Protein AF-A0A6D1Q7Y0-F1 (afdb_monomer_lite)

InterPro domains:
  IPR003061 Colicin E1 (microcin) immunity protein [PF03526] (44-81)

Organism: NCBI:txid340190

Structure (mmCIF, N/CA/C/O backbone):
data_AF-A0A6D1Q7Y0-F1
#
_entry.id   AF-A0A6D1Q7Y0-F1
#
loop_
_atom_site.group_PDB
_atom_site.id
_atom_site.type_symbol
_atom_site.label_atom_id
_atom_site.label_alt_id
_atom_site.label_comp_id
_atom_site.label_asym_id
_atom_site.label_entity_id
_atom_site.label_seq_id
_atom_site.pdbx_PDB_ins_code
_atom_site.Cartn_x
_atom_site.Cartn_y
_atom_site.Cartn_z
_atom_site.occupancy
_atom_site.B_iso_or_equiv
_atom_site.auth_seq_id
_atom_site.auth_comp_id
_atom_site.auth_asym_id
_atom_site.auth_atom_id
_atom_site.pdbx_PDB_model_num
ATOM 1 N N . MET A 1 1 ? -15.524 10.002 10.842 1.00 48.53 1 MET A N 1
ATOM 2 C CA . MET A 1 1 ? -14.582 8.913 11.176 1.00 48.53 1 MET A CA 1
ATOM 3 C C . MET A 1 1 ? -13.190 9.525 11.221 1.00 48.53 1 ME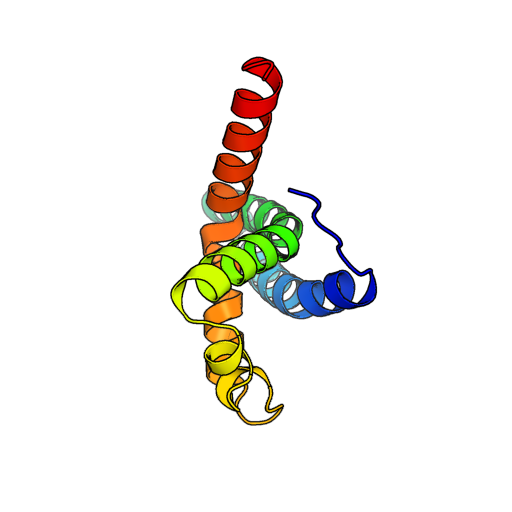T A C 1
ATOM 5 O O . MET A 1 1 ? -12.698 9.909 10.173 1.00 48.53 1 MET A O 1
ATOM 9 N N . LYS A 1 2 ? -12.597 9.730 12.407 1.00 47.59 2 LYS A N 1
ATOM 10 C CA . LYS A 1 2 ? -11.230 10.274 12.512 1.00 47.59 2 LYS A CA 1
ATOM 11 C C . LYS A 1 2 ? -10.222 9.130 12.306 1.00 47.59 2 LYS A C 1
ATOM 13 O O . LYS A 1 2 ? -10.279 8.115 13.009 1.00 47.59 2 LYS A O 1
ATOM 18 N N . LEU A 1 3 ? -9.363 9.245 11.293 1.00 58.16 3 LEU A N 1
ATOM 19 C CA . LEU A 1 3 ? -8.192 8.380 11.128 1.00 58.16 3 LEU A CA 1
ATOM 20 C C . LEU A 1 3 ? -7.067 8.961 11.989 1.00 58.16 3 LEU A C 1
ATOM 22 O O . LEU A 1 3 ? -6.394 9.892 11.575 1.00 58.16 3 LEU A O 1
ATOM 26 N N . ASP A 1 4 ? -6.892 8.426 13.194 1.00 61.12 4 ASP A N 1
ATOM 27 C CA . ASP A 1 4 ? -5.686 8.676 13.982 1.00 61.12 4 ASP A CA 1
ATOM 28 C C . ASP A 1 4 ? -4.584 7.722 13.489 1.00 61.12 4 ASP A C 1
ATOM 30 O O . ASP A 1 4 ? -4.665 6.499 13.677 1.00 61.12 4 ASP A O 1
ATOM 34 N N . ILE A 1 5 ? -3.624 8.264 12.734 1.00 67.62 5 ILE A N 1
ATOM 35 C CA . ILE A 1 5 ? -2.512 7.519 12.131 1.00 67.62 5 ILE A CA 1
ATOM 36 C C . ILE A 1 5 ? -1.228 7.940 12.841 1.00 67.62 5 ILE A C 1
ATOM 38 O O . ILE A 1 5 ? -0.777 9.073 12.713 1.00 67.62 5 ILE A O 1
ATOM 42 N N . SER A 1 6 ? -0.606 7.009 13.565 1.00 79.38 6 SER A N 1
ATOM 43 C CA . SER A 1 6 ? 0.716 7.237 14.152 1.00 79.38 6 SER A CA 1
ATOM 44 C C . SER A 1 6 ? 1.798 7.201 13.069 1.00 79.38 6 SER A C 1
ATOM 46 O O . SER A 1 6 ? 1.823 6.283 12.248 1.00 79.38 6 SER A O 1
ATOM 48 N N . VAL A 1 7 ? 2.747 8.140 13.113 1.00 73.88 7 VAL A N 1
ATOM 49 C CA . VAL A 1 7 ? 3.897 8.197 12.189 1.00 73.88 7 VAL A CA 1
ATOM 50 C C . VAL A 1 7 ? 4.697 6.890 12.201 1.00 73.88 7 VAL A C 1
ATOM 52 O O . VAL A 1 7 ? 5.078 6.387 11.148 1.00 73.88 7 VAL A O 1
ATOM 55 N N . LYS A 1 8 ? 4.872 6.269 13.377 1.00 74.94 8 LYS A N 1
ATOM 56 C CA . LYS A 1 8 ? 5.548 4.965 13.511 1.00 74.94 8 LYS A CA 1
ATOM 57 C C . LYS A 1 8 ? 4.850 3.866 12.703 1.00 74.94 8 LYS A C 1
ATOM 59 O O . LYS A 1 8 ? 5.510 3.031 12.094 1.00 74.94 8 LYS A O 1
ATOM 64 N N . TYR A 1 9 ? 3.517 3.874 12.685 1.00 77.38 9 TYR A N 1
ATOM 65 C CA . TYR A 1 9 ? 2.729 2.914 11.912 1.00 77.38 9 TYR A CA 1
ATOM 66 C C . TYR A 1 9 ? 2.858 3.160 10.406 1.00 77.38 9 TYR A C 1
ATOM 68 O O . TYR A 1 9 ? 2.982 2.203 9.641 1.00 77.38 9 TYR A O 1
ATOM 76 N N . LEU A 1 10 ? 2.865 4.430 9.991 1.00 75.50 10 LEU A N 1
ATOM 77 C CA . LEU A 1 10 ? 3.069 4.806 8.594 1.00 75.50 10 LEU A CA 1
ATOM 78 C C . LEU A 1 10 ? 4.427 4.293 8.095 1.00 75.50 10 LEU A C 1
ATOM 80 O O . LEU A 1 10 ? 4.479 3.580 7.100 1.00 75.50 10 LEU A O 1
ATOM 84 N N . LEU A 1 11 ? 5.498 4.561 8.850 1.00 75.50 11 LEU A N 1
ATOM 85 C CA . LEU A 1 11 ? 6.853 4.103 8.530 1.00 75.50 11 LEU A CA 1
ATOM 86 C C . LEU A 1 11 ? 6.951 2.576 8.454 1.00 75.50 11 LEU A C 1
ATOM 88 O O . LEU A 1 11 ? 7.552 2.049 7.523 1.00 75.50 11 LEU A O 1
ATOM 92 N N . LYS A 1 12 ? 6.313 1.854 9.382 1.00 78.69 12 LYS A N 1
ATOM 93 C CA . LYS A 1 12 ? 6.296 0.384 9.349 1.00 78.69 12 LYS A CA 1
ATOM 94 C C . LYS A 1 12 ? 5.582 -0.155 8.102 1.00 78.69 12 LYS A C 1
ATOM 96 O O . LYS A 1 12 ? 6.055 -1.109 7.498 1.00 78.69 12 LYS A O 1
ATOM 101 N N . SER A 1 13 ? 4.484 0.483 7.698 1.00 79.38 13 SER A N 1
ATOM 102 C CA . SER A 1 13 ? 3.689 0.080 6.525 1.00 79.38 13 SER A CA 1
ATOM 103 C C . SER A 1 13 ? 4.377 0.423 5.192 1.00 79.38 13 SER A C 1
ATOM 105 O O . SER A 1 13 ? 4.052 -0.154 4.155 1.00 79.38 13 SER A O 1
ATOM 107 N N . LEU A 1 14 ? 5.355 1.335 5.200 1.00 81.50 14 LEU A N 1
ATOM 108 C CA . LEU A 1 14 ? 6.148 1.657 4.011 1.00 81.50 14 LEU A CA 1
ATOM 109 C C . LEU A 1 14 ? 7.123 0.539 3.639 1.00 81.50 14 LEU A C 1
ATOM 111 O O . LEU A 1 14 ? 7.397 0.369 2.459 1.00 81.50 14 LEU A O 1
ATOM 115 N N . ILE A 1 15 ? 7.609 -0.250 4.600 1.00 84.25 15 ILE A N 1
ATOM 116 C CA . ILE A 1 15 ? 8.591 -1.317 4.349 1.00 84.25 15 ILE A CA 1
ATOM 117 C C . ILE A 1 15 ? 8.098 -2.321 3.285 1.00 84.25 15 ILE A C 1
ATOM 119 O O . ILE A 1 15 ? 8.770 -2.452 2.261 1.00 84.25 15 ILE A O 1
ATOM 123 N N . PRO A 1 16 ? 6.934 -2.987 3.438 1.00 82.31 16 PRO A N 1
ATOM 124 C CA . PRO A 1 16 ? 6.434 -3.906 2.411 1.00 82.31 16 PRO A CA 1
ATOM 125 C C . PRO A 1 16 ? 6.114 -3.188 1.093 1.00 82.31 16 PRO A C 1
AT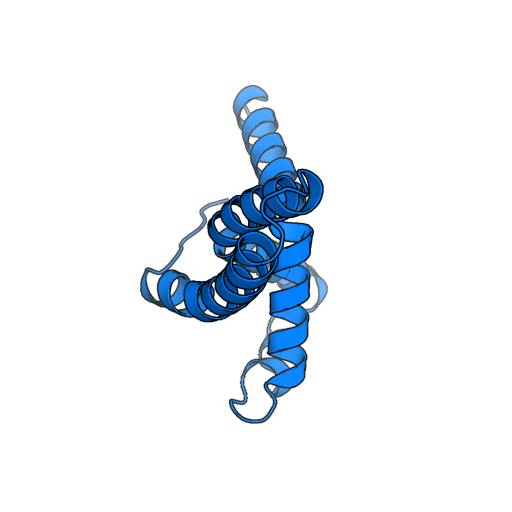OM 127 O O . PRO A 1 16 ? 6.365 -3.726 0.017 1.00 82.31 16 PRO A O 1
ATOM 130 N N . SER A 1 17 ? 5.640 -1.940 1.163 1.00 85.81 17 SER A N 1
ATOM 131 C CA . SER A 1 17 ? 5.351 -1.130 -0.027 1.00 85.81 17 SER A CA 1
ATOM 132 C C . SER A 1 17 ? 6.611 -0.835 -0.848 1.00 85.81 17 SER A C 1
ATOM 134 O O . SER A 1 17 ? 6.573 -0.908 -2.073 1.00 85.81 17 SER A O 1
ATOM 136 N N . LEU A 1 18 ? 7.737 -0.544 -0.190 1.00 87.75 18 LEU A N 1
ATOM 137 C CA . LEU A 1 18 ? 9.027 -0.293 -0.837 1.00 87.75 18 LEU A CA 1
ATOM 138 C C . LEU A 1 18 ? 9.598 -1.558 -1.483 1.00 87.75 18 LEU A C 1
ATOM 140 O O . LEU A 1 18 ? 10.165 -1.481 -2.573 1.00 87.75 18 LEU A O 1
ATOM 144 N N . ILE A 1 19 ? 9.416 -2.720 -0.850 1.00 89.00 19 ILE A N 1
ATOM 145 C CA . ILE A 1 19 ? 9.817 -4.009 -1.430 1.00 89.00 19 ILE A CA 1
ATOM 146 C C . ILE A 1 19 ? 9.054 -4.250 -2.738 1.00 89.00 19 ILE A C 1
ATOM 148 O O . ILE A 1 19 ? 9.676 -4.484 -3.774 1.00 89.00 19 ILE A O 1
ATOM 152 N N . ILE A 1 20 ? 7.723 -4.118 -2.721 1.00 87.50 20 ILE A N 1
ATOM 153 C CA . ILE A 1 20 ? 6.888 -4.309 -3.918 1.00 87.50 20 ILE A CA 1
ATOM 154 C C . ILE A 1 20 ? 7.252 -3.278 -4.997 1.00 87.50 20 ILE A C 1
ATOM 156 O O . ILE A 1 20 ? 7.441 -3.642 -6.157 1.00 87.50 20 ILE A O 1
ATOM 160 N N . LEU A 1 21 ? 7.435 -2.009 -4.619 1.00 90.31 21 LEU A N 1
ATOM 161 C CA . LEU A 1 21 ? 7.830 -0.948 -5.546 1.00 90.31 21 LEU A CA 1
ATOM 162 C C . LEU A 1 21 ? 9.169 -1.250 -6.231 1.00 90.31 21 LEU A C 1
ATOM 164 O O . LEU A 1 21 ? 9.312 -1.003 -7.426 1.00 90.31 21 LEU A O 1
ATOM 168 N N . THR A 1 22 ? 10.126 -1.819 -5.496 1.00 89.81 22 THR A N 1
ATOM 169 C CA . THR A 1 22 ? 11.439 -2.198 -6.034 1.00 89.81 22 THR A CA 1
ATOM 170 C C . THR A 1 22 ? 11.307 -3.304 -7.080 1.00 89.81 22 THR A C 1
ATOM 172 O O . THR A 1 22 ? 11.925 -3.215 -8.138 1.00 89.81 22 THR A O 1
ATOM 175 N N . VAL A 1 23 ? 10.457 -4.309 -6.843 1.00 89.25 23 VAL A N 1
ATOM 176 C CA . VAL A 1 23 ? 10.191 -5.389 -7.813 1.00 89.25 23 VAL A CA 1
ATOM 177 C C . VAL A 1 23 ? 9.598 -4.833 -9.110 1.00 89.25 23 VAL A C 1
ATOM 179 O O . VAL A 1 23 ? 10.078 -5.157 -10.197 1.00 89.25 23 VAL A O 1
ATOM 182 N N . PHE A 1 24 ? 8.599 -3.951 -9.014 1.00 87.75 24 PHE A N 1
ATOM 183 C CA . PHE A 1 24 ? 8.004 -3.316 -10.195 1.00 87.75 24 PHE A CA 1
ATOM 184 C C . PHE A 1 24 ? 8.965 -2.352 -10.897 1.00 87.75 24 PHE A C 1
ATOM 186 O O . PHE A 1 24 ? 8.948 -2.270 -12.123 1.00 87.75 24 PHE A O 1
ATOM 193 N N . TYR A 1 25 ? 9.824 -1.657 -10.148 1.00 88.88 25 TYR A N 1
ATOM 194 C CA . TYR A 1 25 ? 10.859 -0.797 -10.715 1.00 88.88 25 TYR A CA 1
ATOM 195 C C . TYR A 1 25 ? 11.874 -1.597 -11.537 1.00 88.88 25 TYR A C 1
ATOM 197 O O . TYR A 1 25 ? 12.172 -1.209 -12.664 1.00 88.88 25 TYR A O 1
ATOM 205 N N . LEU A 1 26 ? 12.369 -2.722 -11.010 1.00 89.88 26 LEU A N 1
ATOM 206 C CA . LEU A 1 26 ? 13.292 -3.601 -11.735 1.00 89.88 26 LEU A CA 1
ATOM 207 C C . LEU A 1 26 ? 12.631 -4.171 -12.997 1.00 89.88 26 LEU A C 1
ATOM 209 O O . LEU A 1 26 ? 13.198 -4.073 -14.081 1.00 89.88 26 LEU A O 1
ATOM 213 N N . GLY A 1 27 ? 11.388 -4.648 -12.885 1.00 86.06 27 GLY A N 1
ATOM 214 C CA . GLY A 1 27 ? 10.634 -5.139 -14.040 1.00 86.06 27 GLY A CA 1
ATOM 215 C C . GLY A 1 27 ? 10.377 -4.066 -15.105 1.00 86.06 27 GLY A C 1
ATOM 216 O O . GLY A 1 27 ? 10.409 -4.360 -16.296 1.00 86.06 27 GLY A O 1
ATOM 217 N N . TRP A 1 28 ? 10.144 -2.812 -14.706 1.00 88.44 28 TRP A N 1
ATOM 218 C CA . TRP A 1 28 ? 10.015 -1.701 -15.651 1.00 88.44 28 TRP A CA 1
ATOM 219 C C . TRP A 1 28 ? 11.359 -1.312 -16.280 1.00 88.44 28 TRP A C 1
ATOM 221 O O . TRP A 1 28 ? 11.421 -1.104 -17.492 1.00 88.44 28 TRP A O 1
ATOM 231 N N . LYS A 1 29 ? 12.436 -1.257 -15.486 1.00 88.69 29 LYS A N 1
ATOM 232 C CA . LYS A 1 29 ? 13.800 -0.958 -15.948 1.00 88.69 29 LYS A CA 1
ATOM 233 C C . LYS A 1 29 ? 14.251 -1.927 -17.044 1.00 88.69 29 LYS A C 1
ATOM 235 O O . LYS A 1 29 ? 14.874 -1.483 -18.003 1.00 88.69 29 LYS A O 1
ATOM 240 N N . ASP A 1 30 ? 13.908 -3.206 -16.926 1.00 86.06 30 ASP A N 1
ATOM 241 C CA . ASP A 1 30 ? 14.274 -4.231 -17.910 1.00 86.06 30 ASP A CA 1
ATOM 242 C C . ASP A 1 30 ? 13.324 -4.273 -19.126 1.00 86.06 30 ASP A C 1
ATOM 244 O O . ASP A 1 30 ? 13.581 -4.975 -20.098 1.00 86.06 30 ASP A O 1
ATOM 248 N N . SER A 1 31 ? 12.204 -3.541 -19.098 1.00 83.25 31 SER A N 1
ATOM 249 C CA . SER A 1 31 ? 11.149 -3.575 -20.126 1.00 83.25 31 SER A CA 1
ATOM 250 C C . SER A 1 31 ? 10.614 -2.176 -20.457 1.00 83.25 31 SER A C 1
ATOM 252 O O . SER A 1 31 ? 9.402 -1.974 -20.550 1.00 83.25 31 SER A O 1
ATOM 254 N N . GLN A 1 32 ? 11.507 -1.197 -20.638 1.00 79.88 32 GLN A N 1
ATOM 255 C CA . GLN A 1 32 ? 11.133 0.214 -20.840 1.00 79.88 32 GLN A CA 1
ATOM 256 C C . GLN A 1 32 ? 10.258 0.458 -22.081 1.00 79.88 32 GLN A C 1
ATOM 258 O O . GLN A 1 32 ? 9.464 1.394 -22.089 1.00 79.88 32 GLN A O 1
ATOM 263 N N . GLU A 1 33 ? 10.343 -0.401 -23.097 1.00 82.44 33 GLU A N 1
ATOM 264 C CA . GLU A 1 33 ? 9.515 -0.321 -24.311 1.00 82.44 33 GLU A CA 1
ATOM 265 C C . GLU A 1 33 ? 8.064 -0.783 -24.080 1.00 82.44 33 GLU A C 1
ATOM 267 O O . GLU A 1 33 ? 7.169 -0.525 -24.887 1.00 82.44 33 GLU A O 1
ATOM 272 N N . ASN A 1 34 ? 7.794 -1.453 -22.957 1.00 86.00 34 ASN A N 1
ATOM 273 C CA . ASN A 1 34 ? 6.480 -1.985 -22.642 1.00 86.00 34 ASN A CA 1
ATOM 274 C C . ASN A 1 34 ?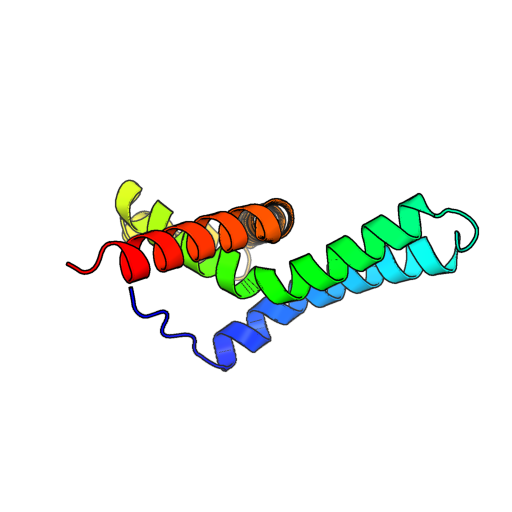 5.660 -0.981 -21.822 1.00 86.00 34 ASN A C 1
ATOM 276 O O . ASN A 1 34 ? 5.752 -0.915 -20.592 1.00 86.00 34 ASN A O 1
ATOM 280 N N . ALA A 1 35 ? 4.767 -0.257 -22.498 1.00 85.81 35 ALA A N 1
ATOM 281 C CA . ALA A 1 35 ? 3.848 0.688 -21.862 1.00 85.81 35 ALA A CA 1
ATOM 282 C C . ALA A 1 35 ? 3.022 0.061 -20.718 1.00 85.81 35 ALA A C 1
ATOM 284 O O . ALA A 1 35 ? 2.704 0.739 -19.742 1.00 85.81 35 ALA A O 1
ATOM 285 N N . ARG A 1 36 ? 2.716 -1.246 -20.775 1.00 86.94 36 ARG A N 1
ATOM 286 C CA . ARG A 1 36 ? 1.982 -1.939 -19.699 1.00 86.94 36 ARG A CA 1
ATOM 287 C C . ARG A 1 36 ? 2.772 -1.964 -18.393 1.00 86.94 36 ARG A C 1
ATOM 289 O O . ARG A 1 36 ? 2.186 -1.753 -17.335 1.00 86.94 36 ARG A O 1
ATOM 296 N N . MET A 1 37 ? 4.087 -2.176 -18.468 1.00 85.44 37 MET A N 1
ATOM 297 C CA . MET A 1 37 ? 4.963 -2.176 -17.291 1.00 85.44 37 MET A CA 1
ATOM 298 C C . MET A 1 37 ? 5.088 -0.775 -16.696 1.00 85.44 37 MET A C 1
ATOM 300 O O . MET A 1 37 ? 5.100 -0.629 -15.477 1.00 85.44 37 MET A O 1
ATOM 304 N N . PHE A 1 38 ? 5.083 0.257 -17.542 1.00 86.69 38 PHE A N 1
ATOM 305 C CA . PHE A 1 38 ? 5.048 1.645 -17.089 1.00 86.69 38 PHE A CA 1
ATOM 306 C C . PHE A 1 38 ? 3.745 1.983 -16.342 1.00 86.69 38 PHE A C 1
ATOM 308 O O . PHE A 1 38 ? 3.793 2.510 -15.229 1.00 86.69 38 PHE A O 1
ATOM 315 N N . TYR A 1 39 ? 2.579 1.614 -16.886 1.00 87.88 39 TYR A N 1
ATOM 316 C CA . TYR A 1 39 ? 1.299 1.808 -16.191 1.00 87.88 39 TYR A CA 1
ATOM 317 C C . TYR A 1 39 ? 1.211 1.005 -14.890 1.00 87.88 39 TYR A C 1
ATOM 319 O O . TYR A 1 39 ? 0.721 1.521 -13.886 1.00 87.88 39 TYR A O 1
ATOM 327 N N . ALA A 1 40 ? 1.713 -0.233 -14.881 1.00 87.38 40 ALA A N 1
ATOM 328 C CA . ALA A 1 40 ? 1.769 -1.054 -13.676 1.00 87.38 40 ALA A CA 1
ATOM 329 C C . ALA A 1 40 ? 2.670 -0.427 -12.601 1.00 87.38 40 ALA A C 1
ATOM 331 O O . ALA A 1 40 ? 2.300 -0.405 -11.428 1.00 87.38 40 ALA A O 1
ATOM 332 N N . PHE A 1 41 ? 3.809 0.148 -12.996 1.00 88.06 41 PHE A N 1
ATOM 333 C CA . PHE A 1 41 ? 4.704 0.861 -12.089 1.00 88.06 41 PHE A CA 1
ATOM 334 C C . PHE A 1 41 ? 4.048 2.114 -11.493 1.00 88.06 41 PHE A C 1
ATOM 336 O O . PHE A 1 41 ? 4.074 2.294 -10.275 1.00 88.06 41 PHE A O 1
ATOM 343 N N . ILE A 1 42 ? 3.375 2.933 -12.310 1.00 89.56 42 ILE A N 1
ATOM 344 C CA . ILE A 1 42 ? 2.601 4.086 -11.817 1.00 89.56 42 ILE A CA 1
ATOM 345 C C . ILE A 1 42 ? 1.504 3.628 -10.850 1.00 89.56 42 ILE A C 1
ATOM 347 O O . ILE A 1 42 ? 1.367 4.188 -9.762 1.00 89.56 42 ILE A O 1
ATOM 351 N N . GLY A 1 43 ? 0.753 2.584 -11.210 1.00 89.44 43 GLY A N 1
ATOM 352 C CA . GLY A 1 43 ? -0.257 1.993 -10.333 1.00 89.44 43 GLY A CA 1
ATOM 353 C C . GLY A 1 43 ? 0.340 1.536 -9.001 1.00 89.44 43 GLY A C 1
ATOM 354 O O . GLY A 1 43 ? -0.236 1.793 -7.949 1.00 89.44 43 GLY A O 1
ATOM 355 N N . CYS A 1 44 ? 1.534 0.943 -9.028 1.00 90.75 44 CYS A N 1
ATOM 356 C CA . CYS A 1 44 ? 2.261 0.517 -7.838 1.00 90.75 44 CYS A CA 1
ATOM 357 C C . CYS A 1 44 ? 2.676 1.697 -6.942 1.00 90.75 44 CYS A C 1
ATOM 359 O O . CYS A 1 44 ? 2.565 1.592 -5.721 1.00 90.75 44 CYS A O 1
ATOM 361 N N . ILE A 1 45 ? 3.106 2.825 -7.520 1.00 90.19 45 ILE A N 1
ATOM 362 C CA . ILE A 1 45 ? 3.419 4.053 -6.765 1.00 90.19 45 ILE A CA 1
ATOM 363 C C . ILE A 1 45 ? 2.171 4.565 -6.042 1.00 90.19 45 ILE A C 1
ATOM 365 O O . ILE A 1 45 ? 2.220 4.850 -4.844 1.00 90.19 45 ILE A O 1
ATOM 369 N N . ILE A 1 46 ? 1.044 4.653 -6.752 1.00 91.69 46 ILE A N 1
ATOM 370 C CA . ILE A 1 46 ? -0.220 5.110 -6.165 1.00 91.69 46 ILE A CA 1
ATOM 371 C C . ILE A 1 46 ? -0.636 4.153 -5.043 1.00 91.69 46 ILE A C 1
ATOM 373 O O . ILE A 1 46 ? -0.909 4.606 -3.930 1.00 91.69 46 ILE A O 1
ATOM 377 N N . SER A 1 47 ? -0.592 2.843 -5.300 1.00 90.88 47 SER A N 1
ATOM 378 C CA . SER A 1 47 ? -0.902 1.810 -4.312 1.00 90.88 47 SER A CA 1
ATOM 379 C C . SER A 1 47 ? -0.024 1.914 -3.067 1.00 90.88 47 SER A C 1
ATOM 381 O O . SER A 1 47 ? -0.550 1.840 -1.960 1.00 90.88 47 SER A O 1
ATOM 383 N N . ALA A 1 48 ? 1.280 2.162 -3.215 1.00 89.12 48 ALA A N 1
ATOM 384 C CA . ALA A 1 48 ? 2.207 2.339 -2.096 1.00 89.12 48 ALA A CA 1
ATOM 385 C C . ALA A 1 48 ? 1.843 3.536 -1.204 1.00 89.12 48 ALA A C 1
ATOM 387 O O . ALA A 1 48 ? 1.936 3.445 0.021 1.00 89.12 48 ALA A O 1
ATOM 388 N N . ILE A 1 49 ? 1.368 4.635 -1.794 1.00 88.88 49 ILE A N 1
ATOM 389 C CA . ILE A 1 49 ? 0.904 5.811 -1.043 1.00 88.88 49 ILE A CA 1
ATOM 390 C C . ILE A 1 49 ? -0.434 5.516 -0.349 1.00 88.88 49 ILE A C 1
ATOM 392 O O . ILE A 1 49 ? -0.635 5.889 0.809 1.00 88.88 49 ILE A O 1
ATOM 396 N N . THR A 1 50 ? -1.357 4.830 -1.030 1.00 88.88 50 THR A N 1
ATOM 397 C CA . THR A 1 50 ? -2.694 4.521 -0.493 1.00 88.88 50 THR A CA 1
ATOM 398 C C . THR A 1 50 ? -2.720 3.332 0.470 1.00 88.88 50 THR A C 1
ATOM 400 O O . THR A 1 50 ? -3.667 3.183 1.246 1.00 88.88 50 THR A O 1
ATOM 403 N N . PHE A 1 51 ? -1.682 2.500 0.468 1.00 89.62 51 PHE A N 1
ATOM 404 C CA . PHE A 1 51 ? -1.566 1.282 1.265 1.00 89.62 51 PHE A CA 1
ATOM 405 C C . PHE A 1 51 ? -1.810 1.470 2.773 1.00 89.62 51 PHE A C 1
ATOM 407 O O . PHE A 1 51 ? -2.693 0.787 3.305 1.00 89.62 51 PHE A O 1
ATOM 414 N N . PRO A 1 52 ? -1.129 2.395 3.486 1.00 86.50 52 PRO A N 1
ATOM 415 C CA . PRO A 1 52 ? -1.347 2.565 4.925 1.00 86.50 52 PRO A CA 1
ATOM 416 C C . PRO A 1 52 ? -2.789 2.964 5.266 1.00 86.50 52 PRO A C 1
ATOM 418 O O . PRO A 1 52 ? -3.296 2.622 6.338 1.00 86.50 52 PRO A O 1
ATOM 421 N N . PHE A 1 53 ? -3.475 3.665 4.358 1.00 87.50 53 PHE A N 1
ATOM 422 C CA . PHE A 1 53 ? -4.878 4.036 4.525 1.00 87.50 53 PHE A CA 1
ATOM 423 C C . PHE A 1 53 ? -5.792 2.834 4.302 1.00 87.50 53 PHE A C 1
ATOM 425 O O . PHE A 1 53 ? -6.641 2.556 5.149 1.00 87.50 53 PHE A O 1
ATOM 432 N N . SER A 1 54 ? -5.577 2.092 3.213 1.00 89.31 54 SER A N 1
ATOM 433 C CA . SER A 1 54 ? -6.302 0.857 2.899 1.00 89.31 54 SER A CA 1
ATOM 434 C C . SER A 1 54 ? -6.246 -0.136 4.057 1.00 89.31 54 SER A C 1
ATOM 436 O O . SER A 1 54 ? -7.287 -0.540 4.580 1.00 89.31 54 SER A O 1
ATOM 438 N N . MET A 1 55 ? -5.039 -0.437 4.543 1.00 87.81 55 MET A N 1
ATOM 439 C CA . MET A 1 55 ? -4.825 -1.374 5.643 1.00 87.81 55 MET A CA 1
ATOM 440 C C . MET A 1 55 ? -5.594 -0.948 6.900 1.00 87.81 55 MET A C 1
ATOM 442 O O . MET A 1 55 ? -6.266 -1.769 7.522 1.00 87.81 55 MET A O 1
ATOM 446 N N . ARG A 1 56 ? -5.586 0.345 7.248 1.00 84.94 56 ARG A N 1
ATOM 447 C CA . ARG A 1 56 ? -6.347 0.865 8.398 1.00 84.94 56 ARG A CA 1
ATOM 448 C C . ARG A 1 56 ? -7.855 0.809 8.205 1.00 84.94 56 ARG A C 1
ATOM 450 O O . ARG A 1 56 ? -8.565 0.505 9.166 1.00 84.94 56 ARG A O 1
ATOM 457 N N . ILE A 1 57 ? -8.349 1.146 7.016 1.00 87.31 57 ILE A N 1
ATOM 458 C CA . ILE A 1 57 ? -9.781 1.096 6.705 1.00 87.31 57 ILE A CA 1
ATOM 459 C C . ILE A 1 57 ? -10.258 -0.354 6.820 1.00 87.31 57 ILE A C 1
ATOM 461 O O . ILE A 1 57 ? -11.212 -0.619 7.552 1.00 87.31 57 ILE A O 1
ATOM 465 N N . ILE A 1 58 ? -9.551 -1.291 6.185 1.00 88.06 58 ILE A N 1
ATOM 466 C CA . ILE A 1 58 ? -9.876 -2.720 6.211 1.00 88.06 58 ILE A CA 1
ATOM 467 C C . ILE A 1 58 ? -9.790 -3.261 7.635 1.00 88.06 58 ILE A C 1
ATOM 469 O O . ILE A 1 58 ? -10.756 -3.853 8.100 1.00 88.06 58 ILE A O 1
ATOM 473 N N . GLN A 1 59 ? -8.711 -2.994 8.376 1.00 84.50 59 GLN A N 1
ATOM 474 C CA . GLN A 1 59 ? -8.596 -3.421 9.776 1.00 84.50 59 GLN A CA 1
ATOM 475 C C . GLN A 1 59 ? -9.771 -2.923 10.622 1.00 84.50 59 GLN A C 1
ATOM 477 O O . GLN A 1 59 ? -10.380 -3.703 11.348 1.00 84.50 59 GLN A O 1
ATOM 482 N N . LYS A 1 60 ? -10.145 -1.641 10.513 1.00 82.00 60 LYS A N 1
ATOM 483 C CA . LYS A 1 60 ? -11.291 -1.098 11.261 1.00 82.00 60 LYS A CA 1
ATOM 484 C C . LYS A 1 60 ? -12.618 -1.729 10.840 1.00 82.00 60 LYS A C 1
ATOM 486 O O . LYS A 1 60 ? -13.460 -1.963 11.706 1.00 82.00 60 LYS A O 1
ATOM 491 N N . MET A 1 61 ? -12.811 -1.990 9.546 1.00 83.19 61 MET A N 1
ATOM 492 C CA . MET A 1 61 ? -14.006 -2.675 9.053 1.00 83.19 61 MET A CA 1
ATOM 493 C C . MET A 1 61 ? -14.064 -4.104 9.580 1.00 83.19 61 MET A C 1
ATOM 495 O O . MET A 1 61 ? -15.055 -4.481 10.193 1.00 83.19 61 MET A O 1
ATOM 499 N N . VAL A 1 62 ? -12.997 -4.881 9.414 1.00 81.44 62 VAL A N 1
ATOM 500 C CA . VAL A 1 62 ? -12.985 -6.292 9.798 1.00 81.44 62 VAL A CA 1
ATOM 501 C C . VAL A 1 62 ? -13.062 -6.455 11.315 1.00 81.44 62 VAL A C 1
ATOM 503 O O . VAL A 1 62 ? -13.835 -7.289 11.764 1.00 81.44 62 VAL A O 1
ATOM 506 N N . ILE A 1 63 ? -12.405 -5.610 12.125 1.00 80.56 63 ILE A N 1
ATOM 507 C CA . ILE A 1 63 ? -12.557 -5.622 13.598 1.00 80.56 63 ILE A CA 1
ATOM 508 C C . ILE A 1 63 ? -14.027 -5.465 14.020 1.00 80.56 63 ILE A C 1
ATOM 510 O O . ILE A 1 63 ? -14.438 -6.049 15.023 1.00 80.56 63 ILE A O 1
ATOM 514 N N . ARG A 1 64 ? -14.835 -4.710 13.262 1.00 78.75 64 ARG A N 1
ATOM 515 C CA . ARG A 1 64 ? -16.274 -4.567 13.529 1.00 78.75 64 ARG A CA 1
ATOM 516 C C . ARG A 1 64 ? -17.039 -5.881 13.340 1.00 78.75 64 ARG A C 1
ATOM 518 O O . ARG A 1 64 ? -18.042 -6.073 14.016 1.00 78.75 64 ARG A O 1
ATOM 525 N N . PHE A 1 65 ? -16.574 -6.756 12.450 1.00 7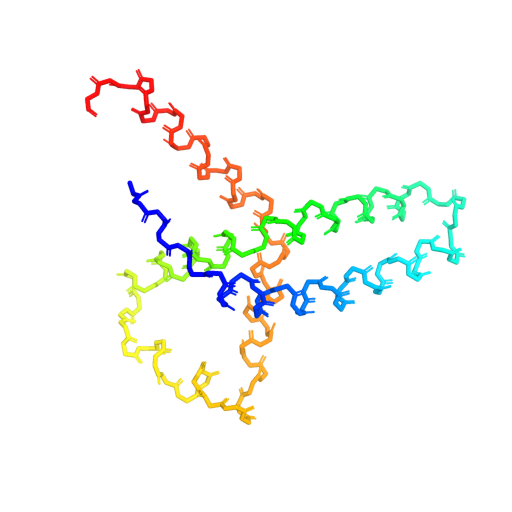8.12 65 PHE A N 1
ATOM 526 C CA . PHE A 1 65 ? -17.214 -8.036 12.132 1.00 78.12 65 PHE A CA 1
ATOM 527 C C . PHE A 1 65 ? -16.614 -9.225 12.895 1.00 78.12 65 PHE A C 1
ATOM 529 O O . PHE A 1 65 ? -17.346 -10.130 13.271 1.00 78.12 65 PHE A O 1
ATOM 536 N N . THR A 1 66 ? -15.301 -9.234 13.141 1.00 78.31 66 THR A N 1
ATOM 537 C CA . THR A 1 66 ? -14.576 -10.383 13.716 1.00 78.31 66 THR A CA 1
ATOM 538 C C . THR A 1 66 ? -14.206 -10.206 15.190 1.00 78.31 66 THR A C 1
ATOM 540 O O . THR A 1 66 ? -13.658 -11.125 15.793 1.00 78.31 66 THR A O 1
ATOM 543 N N . GLY A 1 67 ? -14.446 -9.027 15.773 1.00 75.75 67 GLY A N 1
ATOM 544 C CA . GLY A 1 67 ? -14.013 -8.688 17.129 1.00 75.75 67 GLY A CA 1
ATOM 545 C C . GLY A 1 67 ? -12.502 -8.435 17.240 1.00 75.75 67 GLY A C 1
ATOM 546 O O . GLY A 1 67 ? -11.711 -8.813 16.374 1.00 75.75 67 GLY A O 1
ATOM 547 N N . LYS A 1 68 ? -12.083 -7.760 18.319 1.00 74.69 68 LYS A N 1
ATOM 548 C CA . LYS A 1 68 ? -10.666 -7.414 18.561 1.00 74.69 68 LYS A CA 1
ATOM 549 C C . LYS A 1 68 ? -9.803 -8.638 18.876 1.00 74.69 68 LYS A C 1
ATOM 551 O O . LYS A 1 68 ? -8.638 -8.666 18.498 1.00 74.69 68 LYS A O 1
ATOM 556 N N . GLU A 1 69 ? -10.381 -9.647 19.523 1.00 72.62 69 GLU A N 1
ATOM 557 C CA . GLU A 1 69 ? -9.681 -10.862 19.961 1.00 72.62 69 GLU A CA 1
ATOM 558 C C . GLU A 1 69 ? -9.156 -11.686 18.782 1.00 72.62 69 GLU A C 1
ATOM 560 O O . GLU A 1 69 ? -8.049 -12.212 18.838 1.00 72.62 69 GLU A O 1
ATOM 565 N N . PHE A 1 70 ? -9.894 -11.724 17.666 1.00 73.44 70 PHE A N 1
ATOM 566 C CA . PHE A 1 70 ? -9.451 -12.396 16.443 1.00 73.44 70 PHE A CA 1
ATOM 567 C C . PHE A 1 70 ? -8.153 -11.797 15.881 1.00 73.44 70 PHE A C 1
ATOM 569 O O . PHE A 1 70 ? -7.281 -12.527 15.419 1.00 73.44 70 PHE A O 1
ATOM 576 N N . TRP A 1 71 ? -8.006 -10.474 15.969 1.00 70.00 71 TRP A N 1
ATOM 577 C CA . TRP A 1 71 ? -6.843 -9.734 15.473 1.00 70.00 71 TRP A CA 1
ATOM 578 C C . TRP A 1 71 ? -5.659 -9.724 16.442 1.00 70.00 71 TRP A C 1
ATOM 580 O O . TRP A 1 71 ? -4.562 -9.340 16.049 1.00 70.00 71 TRP A O 1
ATOM 590 N N . GLN A 1 72 ? -5.868 -10.132 17.696 1.00 69.00 72 GLN A N 1
ATOM 591 C CA . GLN A 1 72 ? -4.795 -10.312 18.678 1.00 69.00 72 GLN A CA 1
ATOM 592 C C . GLN A 1 72 ? -4.252 -11.745 18.727 1.00 69.00 72 GLN A C 1
ATOM 594 O O . GLN A 1 72 ? -3.282 -11.995 19.442 1.00 69.00 72 GLN A O 1
ATOM 599 N N . LYS A 1 73 ? -4.831 -12.671 17.948 1.00 67.81 73 LYS A N 1
ATOM 600 C CA . LYS A 1 73 ? -4.299 -14.028 17.791 1.00 67.81 73 LYS A CA 1
ATOM 601 C C . LYS A 1 73 ? -2.866 -13.996 17.268 1.00 67.81 73 LYS A C 1
ATOM 603 O O . LYS A 1 73 ? -2.526 -13.148 16.440 1.00 67.81 73 LYS A O 1
ATOM 608 N N . ASP A 1 74 ? -2.088 -14.996 17.678 1.00 59.81 74 ASP A N 1
ATOM 609 C CA . ASP A 1 74 ? -0.676 -15.175 17.317 1.00 59.81 74 ASP A CA 1
ATOM 610 C C . ASP A 1 74 ? -0.384 -14.984 15.820 1.00 59.81 74 ASP A C 1
ATOM 612 O O . ASP A 1 74 ? 0.654 -14.453 15.454 1.00 59.81 74 ASP A O 1
ATOM 616 N N . PHE A 1 75 ? -1.317 -15.311 14.926 1.00 62.72 75 PHE A N 1
ATOM 617 C CA . PHE A 1 75 ? -1.153 -15.109 13.481 1.00 62.72 75 PHE A CA 1
ATOM 618 C C . PHE A 1 75 ? -0.882 -13.653 13.043 1.00 62.72 75 PHE A C 1
ATOM 620 O O . PHE A 1 75 ? -0.254 -13.440 12.004 1.00 62.72 75 PHE A O 1
ATOM 627 N N . PHE A 1 76 ? -1.353 -12.657 13.803 1.00 63.06 76 PHE A N 1
ATOM 628 C CA . PHE A 1 76 ? -1.173 -11.225 13.509 1.00 63.06 76 PHE A CA 1
ATOM 629 C C . PHE A 1 76 ? -0.205 -10.517 14.466 1.00 63.06 76 PHE A C 1
ATOM 631 O O . PHE A 1 76 ? 0.280 -9.425 14.163 1.00 63.06 76 PHE A O 1
ATOM 638 N N . THR A 1 77 ? 0.054 -11.104 15.634 1.00 64.19 77 THR A N 1
ATOM 639 C CA . THR A 1 77 ? 0.865 -10.503 16.704 1.00 64.19 77 THR A CA 1
ATOM 640 C C . THR A 1 77 ? 2.238 -11.146 16.848 1.00 64.19 77 THR A C 1
ATOM 642 O O . THR A 1 77 ? 3.161 -10.495 17.341 1.00 64.19 77 THR A O 1
ATOM 645 N N . ASN A 1 78 ? 2.400 -12.391 16.400 1.00 61.53 78 ASN A N 1
ATOM 646 C CA . ASN A 1 78 ? 3.619 -13.151 16.600 1.00 61.53 78 ASN A CA 1
ATOM 647 C C . ASN A 1 78 ? 4.640 -12.864 15.479 1.00 61.53 78 ASN A C 1
ATOM 649 O O . ASN A 1 78 ? 4.330 -13.061 14.300 1.00 61.53 78 ASN A O 1
ATOM 653 N N . PRO A 1 79 ? 5.870 -12.428 15.807 1.00 55.88 79 PRO A N 1
ATOM 654 C CA . PRO A 1 79 ? 6.894 -12.091 14.816 1.00 55.88 79 PRO A CA 1
ATOM 655 C C . PRO A 1 79 ? 7.339 -13.276 13.941 1.00 55.88 79 PRO A C 1
ATOM 657 O O . PRO A 1 79 ? 7.815 -13.048 12.832 1.00 55.88 79 PRO A O 1
ATOM 660 N N . VAL A 1 80 ? 7.160 -14.525 14.394 1.00 54.53 80 VAL A N 1
ATOM 661 C CA . VAL A 1 80 ? 7.493 -15.745 13.626 1.00 54.53 80 VAL A CA 1
ATOM 662 C C . VAL A 1 80 ? 6.302 -16.347 12.865 1.00 54.53 80 VAL A C 1
ATOM 664 O O . VAL A 1 80 ? 6.506 -17.100 11.918 1.00 54.53 80 VAL A O 1
ATOM 667 N N . GLY A 1 81 ? 5.061 -15.966 13.192 1.00 53.09 81 GLY A N 1
ATOM 668 C CA . GLY A 1 81 ? 3.837 -16.388 12.485 1.00 53.09 81 GLY A CA 1
ATOM 669 C C . GLY A 1 81 ? 3.510 -15.566 11.228 1.00 53.09 81 GLY A C 1
ATOM 670 O O . GLY A 1 81 ? 2.409 -15.667 10.687 1.00 53.09 81 GLY A O 1
ATOM 671 N N . GLY A 1 82 ? 4.453 -14.736 10.768 1.00 61.19 82 GLY A N 1
ATOM 672 C CA . GLY A 1 82 ? 4.243 -13.600 9.862 1.00 61.19 82 GLY A CA 1
ATOM 673 C C . GLY A 1 82 ? 3.705 -13.885 8.452 1.00 61.19 82 GLY A C 1
ATOM 674 O O . GLY A 1 82 ? 3.463 -12.929 7.717 1.00 61.19 82 GLY A O 1
ATOM 675 N N . SER A 1 83 ? 3.469 -15.141 8.053 1.00 70.44 83 SER A N 1
ATOM 676 C CA . SER A 1 83 ? 2.982 -15.459 6.699 1.00 70.44 83 SER A CA 1
ATOM 677 C C . SER A 1 83 ? 1.564 -14.936 6.445 1.00 70.44 83 SER A C 1
ATOM 679 O O . SER A 1 83 ? 1.314 -14.334 5.402 1.00 70.44 83 SER A O 1
ATOM 681 N N . LEU A 1 84 ? 0.646 -15.072 7.411 1.00 77.00 84 LEU A N 1
ATOM 682 C CA . LEU A 1 84 ? -0.716 -14.540 7.280 1.00 77.00 84 LEU A CA 1
ATOM 683 C C . LEU A 1 84 ? -0.730 -13.012 7.277 1.00 77.00 84 LEU A C 1
ATOM 685 O O . LEU A 1 84 ? -1.506 -12.402 6.543 1.00 77.00 84 LEU A O 1
ATOM 689 N N . THR A 1 85 ? 0.145 -12.400 8.077 1.00 77.88 85 THR A N 1
ATOM 690 C CA . THR A 1 85 ? 0.303 -10.943 8.106 1.00 77.88 85 THR A CA 1
ATOM 691 C C . THR A 1 85 ? 0.779 -10.431 6.747 1.00 77.88 85 THR A C 1
ATOM 693 O O . THR A 1 85 ? 0.169 -9.512 6.209 1.00 77.88 85 THR A O 1
ATOM 696 N N . ALA A 1 86 ? 1.777 -11.077 6.138 1.00 79.88 86 ALA A N 1
ATOM 697 C CA . ALA A 1 86 ? 2.267 -10.713 4.810 1.00 79.88 86 ALA A CA 1
ATOM 698 C C . ALA A 1 86 ? 1.199 -10.891 3.714 1.00 79.88 86 ALA A C 1
ATOM 700 O O . ALA A 1 86 ? 1.048 -10.025 2.855 1.00 79.88 86 ALA A O 1
ATOM 701 N N . ILE A 1 87 ? 0.415 -11.976 3.757 1.00 84.44 87 ILE A N 1
ATOM 702 C CA . ILE A 1 87 ? -0.696 -12.199 2.814 1.00 84.44 87 ILE A CA 1
ATOM 703 C C . ILE A 1 87 ? -1.766 -11.114 2.977 1.00 84.44 87 ILE A C 1
ATOM 705 O O . ILE A 1 87 ? -2.267 -10.579 1.987 1.00 84.44 87 ILE A O 1
ATOM 709 N N . PHE A 1 88 ? -2.106 -10.760 4.217 1.00 85.50 88 PHE A N 1
ATOM 710 C CA . PHE A 1 88 ? -3.059 -9.693 4.503 1.00 85.50 88 PHE A CA 1
ATOM 711 C C . PHE A 1 88 ? -2.556 -8.325 4.020 1.00 85.50 88 PHE A C 1
ATOM 713 O O . PHE A 1 88 ? -3.323 -7.560 3.432 1.00 85.50 88 PHE A O 1
ATOM 720 N N . GLU A 1 89 ? -1.278 -8.020 4.235 1.00 85.44 89 GLU A N 1
ATOM 721 C CA . GLU A 1 89 ? -0.638 -6.803 3.733 1.00 85.44 89 GLU A CA 1
ATOM 722 C C . GLU A 1 89 ? -0.650 -6.764 2.201 1.00 85.44 89 GLU A C 1
ATOM 724 O O . GLU A 1 89 ? -1.085 -5.772 1.619 1.00 85.44 89 GLU A O 1
ATOM 729 N N . LEU A 1 90 ? -0.290 -7.860 1.529 1.00 87.44 90 LEU A N 1
ATOM 730 C CA . LEU A 1 90 ? -0.354 -7.944 0.070 1.00 87.44 90 LEU A CA 1
ATOM 731 C C . LEU A 1 90 ? -1.786 -7.738 -0.444 1.00 87.44 90 LEU A C 1
ATOM 733 O O . LEU A 1 90 ? -2.005 -6.961 -1.373 1.00 87.44 90 LEU A O 1
ATOM 737 N N . PHE A 1 91 ? -2.774 -8.375 0.189 1.00 89.00 91 PHE A N 1
ATOM 738 C CA . PHE A 1 91 ? -4.184 -8.180 -0.143 1.00 89.00 91 PHE A CA 1
ATOM 739 C C . PHE A 1 91 ? -4.585 -6.705 -0.019 1.00 89.00 91 PHE A C 1
ATOM 741 O O . PHE A 1 91 ? -5.113 -6.131 -0.971 1.00 89.00 91 PHE A O 1
ATOM 748 N N . CYS A 1 92 ? -4.265 -6.066 1.112 1.00 89.62 92 CYS A N 1
ATOM 749 C CA . CYS A 1 92 ? -4.552 -4.650 1.351 1.00 89.62 92 CYS A CA 1
ATOM 750 C C . CYS A 1 92 ? -3.861 -3.719 0.347 1.00 89.62 92 CYS A C 1
ATOM 752 O O . 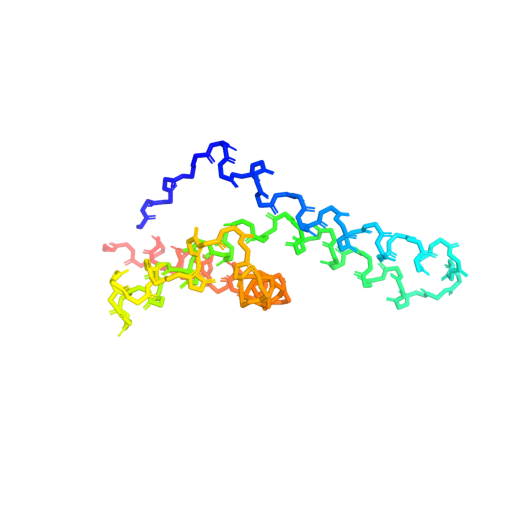CYS A 1 92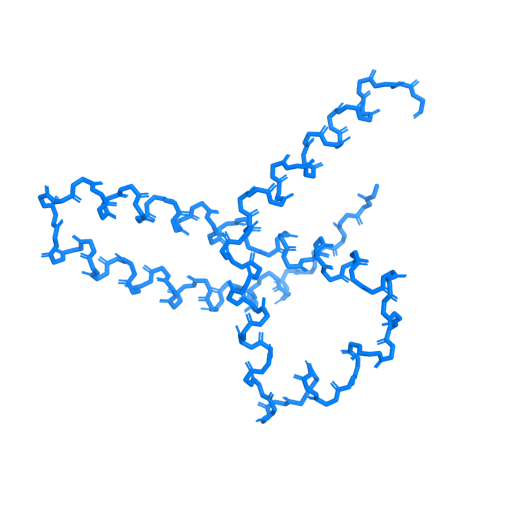 ? -4.412 -2.660 0.036 1.00 89.62 92 CYS A O 1
ATOM 754 N N . PHE A 1 93 ? -2.677 -4.097 -0.144 1.00 89.12 93 PHE A N 1
ATOM 755 C CA . PHE A 1 93 ? -1.935 -3.368 -1.170 1.00 89.12 93 PHE A CA 1
ATOM 756 C C . PHE A 1 93 ? -2.634 -3.435 -2.528 1.00 89.12 93 PHE A C 1
ATOM 758 O O . PHE A 1 93 ? -2.883 -2.390 -3.132 1.00 89.12 93 PHE A O 1
ATOM 765 N N . VAL A 1 94 ? -3.023 -4.634 -2.973 1.00 90.19 94 VAL A N 1
ATOM 766 C CA . VAL A 1 94 ? -3.691 -4.848 -4.270 1.00 90.19 94 VAL A CA 1
ATOM 767 C C . VAL A 1 94 ? -5.006 -4.073 -4.357 1.00 90.19 94 VAL A C 1
ATOM 769 O O . VAL A 1 94 ? -5.282 -3.439 -5.373 1.00 90.19 94 VAL A O 1
ATOM 772 N N . ILE A 1 95 ? -5.799 -4.062 -3.282 1.00 91.44 95 ILE A N 1
ATOM 773 C CA . ILE A 1 95 ? -7.087 -3.351 -3.256 1.00 91.44 95 ILE A CA 1
ATOM 774 C C . ILE A 1 95 ? -6.984 -1.914 -2.729 1.00 91.44 95 ILE A C 1
ATOM 776 O O . ILE A 1 95 ? -8.008 -1.276 -2.482 1.00 91.44 95 ILE A O 1
ATOM 780 N N . SER A 1 96 ? -5.775 -1.381 -2.540 1.00 92.25 96 SER A N 1
ATOM 781 C CA . SER A 1 96 ? -5.592 -0.098 -1.853 1.00 92.25 96 SER A CA 1
ATOM 782 C C . SER A 1 96 ? -6.264 1.076 -2.559 1.00 92.25 96 SER A C 1
ATOM 784 O O . SER A 1 96 ? -6.997 1.837 -1.924 1.00 92.25 96 SER A O 1
ATOM 786 N N . VAL A 1 97 ? -6.086 1.171 -3.874 1.00 89.38 97 VAL A N 1
ATOM 787 C CA . VAL A 1 97 ? -6.685 2.212 -4.713 1.00 89.38 97 VAL A CA 1
ATOM 788 C C . VAL A 1 97 ? -8.219 2.198 -4.647 1.00 89.38 97 VAL A C 1
ATOM 790 O O . VAL A 1 97 ? -8.786 3.222 -4.258 1.00 89.38 97 VAL A O 1
ATOM 793 N N . PRO A 1 98 ? -8.930 1.088 -4.954 1.00 92.12 98 PRO A N 1
ATOM 794 C CA . PRO A 1 98 ? -10.391 1.087 -4.898 1.00 92.12 98 PRO A CA 1
ATOM 795 C C . PRO A 1 98 ? -10.929 1.306 -3.479 1.00 92.12 98 PRO A C 1
ATOM 797 O O . PRO A 1 98 ? -11.914 2.022 -3.313 1.00 92.12 98 PRO A O 1
ATOM 800 N N . VAL A 1 99 ? -10.279 0.765 -2.441 1.00 91.94 99 VAL A N 1
ATOM 801 C CA . VAL A 1 99 ? -10.722 0.955 -1.048 1.00 91.94 99 VAL A CA 1
ATOM 802 C C . VAL A 1 99 ? -10.635 2.421 -0.633 1.00 91.94 99 VAL A C 1
ATOM 804 O O . VAL A 1 99 ? -11.592 2.962 -0.071 1.00 91.94 99 VAL A O 1
ATOM 807 N N . VAL A 1 100 ? -9.512 3.081 -0.921 1.00 90.69 100 VAL A N 1
ATOM 808 C CA . VAL A 1 100 ? -9.342 4.501 -0.596 1.00 90.69 100 VAL A CA 1
ATOM 809 C C . VAL A 1 100 ? -10.284 5.364 -1.434 1.00 90.69 100 VAL A C 1
ATOM 811 O O . VAL A 1 100 ? -10.913 6.264 -0.880 1.00 90.69 100 VAL A O 1
ATOM 814 N N . ALA A 1 101 ? -10.463 5.060 -2.722 1.00 90.81 101 ALA A N 1
ATOM 815 C CA . ALA A 1 101 ? -11.396 5.781 -3.588 1.00 90.81 101 ALA A CA 1
ATOM 816 C C . ALA A 1 101 ? -12.844 5.706 -3.071 1.00 90.81 101 ALA A C 1
ATOM 818 O O . ALA A 1 101 ? -13.484 6.742 -2.894 1.00 90.81 101 ALA A O 1
ATOM 819 N N . ILE A 1 102 ? -13.341 4.507 -2.743 1.00 92.44 102 ILE A N 1
ATOM 820 C CA . ILE A 1 102 ? -14.689 4.317 -2.178 1.00 92.44 102 ILE A CA 1
ATOM 821 C C . ILE A 1 102 ? -14.834 5.077 -0.856 1.00 92.44 102 ILE A C 1
ATOM 823 O O . ILE A 1 102 ? -15.852 5.730 -0.619 1.00 92.44 102 ILE A O 1
ATOM 827 N N . TYR A 1 103 ? -13.816 5.029 0.004 1.00 89.25 103 TYR A N 1
ATOM 828 C CA . TYR A 1 103 ? -13.842 5.734 1.283 1.00 89.25 103 TYR A CA 1
ATOM 829 C C . TYR A 1 103 ? -13.883 7.262 1.115 1.00 89.25 103 TYR A C 1
ATOM 831 O O . TYR A 1 103 ? -14.625 7.938 1.831 1.00 89.25 103 TYR A O 1
ATOM 839 N N . LEU A 1 104 ? -13.134 7.811 0.153 1.00 88.94 104 LEU A N 1
ATOM 840 C CA . LEU A 1 104 ? -13.171 9.237 -0.179 1.00 88.94 104 LEU A CA 1
ATOM 841 C C . LEU A 1 104 ? -14.528 9.649 -0.751 1.00 88.94 104 LEU A C 1
ATOM 843 O O . LEU A 1 104 ? -15.077 10.657 -0.308 1.00 88.94 104 LEU A O 1
ATOM 847 N N . ILE A 1 105 ? -15.102 8.850 -1.655 1.00 91.75 105 ILE A N 1
ATOM 848 C CA . ILE A 1 105 ? -16.456 9.076 -2.183 1.00 91.75 105 ILE A CA 1
ATOM 849 C C . ILE A 1 105 ? -17.468 9.087 -1.036 1.00 91.75 105 ILE A C 1
ATOM 851 O O . ILE A 1 105 ? -18.272 10.007 -0.938 1.00 91.75 105 ILE A O 1
ATOM 855 N N . PHE A 1 106 ? -17.393 8.124 -0.114 1.00 89.38 106 PHE A N 1
ATOM 856 C CA . PHE A 1 106 ? -18.282 8.071 1.044 1.00 89.38 106 PHE A CA 1
ATOM 857 C C . PHE A 1 106 ? -18.169 9.319 1.931 1.00 89.38 106 PHE A C 1
ATOM 859 O O . PHE A 1 106 ? -19.188 9.876 2.346 1.00 89.38 106 PHE A O 1
ATOM 866 N N . ILE A 1 107 ? -16.947 9.786 2.214 1.00 87.94 107 ILE A N 1
ATOM 867 C CA . ILE A 1 107 ? -16.733 11.036 2.961 1.00 87.94 107 ILE A CA 1
ATOM 868 C C . ILE A 1 107 ? -17.317 12.222 2.203 1.00 87.94 107 ILE A C 1
ATOM 870 O O . ILE A 1 107 ? -17.977 13.056 2.818 1.00 87.94 107 ILE A O 1
ATOM 874 N N . PHE A 1 108 ? -17.085 12.296 0.896 1.00 89.50 108 PHE A N 1
ATOM 875 C CA . PHE A 1 108 ? -17.544 13.397 0.063 1.00 89.50 108 PHE A CA 1
ATOM 876 C C . PHE A 1 108 ? -19.074 13.447 -0.004 1.00 89.50 108 PHE A C 1
ATOM 878 O O . PHE A 1 108 ? -19.664 14.485 0.283 1.00 89.50 108 PHE A O 1
ATOM 885 N N . CYS A 1 109 ? -19.733 12.312 -0.249 1.00 90.38 109 CYS A N 1
ATOM 886 C CA . CYS A 1 109 ? -21.190 12.193 -0.190 1.00 90.38 109 CYS A CA 1
ATOM 887 C C . CYS A 1 109 ? -21.733 12.572 1.191 1.00 90.38 109 CYS A C 1
ATOM 889 O O . CYS A 1 109 ? -22.726 13.288 1.284 1.00 90.38 109 CYS A O 1
ATOM 891 N N . LYS A 1 110 ? -21.074 12.141 2.274 1.00 88.44 110 LYS A N 1
ATOM 892 C CA . LYS A 1 110 ? -21.478 12.515 3.632 1.00 88.44 110 LYS A CA 1
ATOM 893 C C . LYS A 1 110 ? -21.332 14.020 3.884 1.00 88.44 110 LYS A C 1
ATOM 895 O O . LYS A 1 110 ? -22.218 14.610 4.489 1.00 88.44 110 LYS A O 1
ATOM 900 N N . ALA A 1 111 ? -20.237 14.625 3.430 1.00 88.69 111 ALA A N 1
ATOM 901 C CA . ALA A 1 111 ? -19.992 16.058 3.567 1.00 88.69 111 ALA A CA 1
ATOM 902 C C . ALA A 1 111 ? -21.020 16.885 2.780 1.00 88.69 111 ALA A C 1
ATOM 904 O O . ALA A 1 111 ? -21.538 17.868 3.302 1.00 88.69 111 ALA A O 1
ATOM 905 N N . LEU A 1 112 ? -21.364 16.449 1.565 1.00 86.94 112 LEU A N 1
ATOM 906 C CA . LEU A 1 112 ? -22.399 17.076 0.741 1.00 86.94 112 LEU A CA 1
ATOM 907 C C . LEU A 1 112 ? -23.812 16.877 1.300 1.00 86.94 112 LEU A C 1
ATOM 909 O O . LEU A 1 112 ? -24.657 17.751 1.145 1.00 86.94 112 LEU A O 1
ATOM 913 N N . SER A 1 113 ? -24.077 15.748 1.960 1.00 82.69 113 SER A N 1
ATOM 914 C CA . SER A 1 113 ? -25.402 15.436 2.501 1.00 82.69 113 SER A CA 1
ATOM 915 C C . SER A 1 113 ? -25.751 16.201 3.785 1.00 82.69 113 SER A C 1
ATOM 917 O O . SER A 1 113 ? -26.869 16.036 4.270 1.00 82.69 113 SER A O 1
ATOM 919 N N . GLY A 1 114 ? -24.844 17.027 4.326 1.00 61.31 114 GLY A N 1
ATOM 920 C CA . GLY A 1 114 ? -25.191 18.142 5.219 1.00 61.31 114 GLY A CA 1
ATOM 921 C C . GLY A 1 114 ? -26.074 17.825 6.437 1.00 61.31 114 GLY A C 1
ATOM 922 O O . GLY A 1 114 ? -26.809 18.703 6.884 1.00 61.31 114 GLY A O 1
ATOM 923 N N . LYS A 1 115 ? -26.009 16.599 6.972 1.00 47.72 115 LYS A N 1
ATOM 924 C CA . LYS A 1 115 ? -26.473 16.217 8.315 1.00 47.72 115 LYS A CA 1
ATOM 925 C C . LYS A 1 115 ? -25.319 15.601 9.099 1.00 47.72 115 LYS A C 1
ATOM 927 O O . LYS A 1 115 ? -24.652 14.682 8.564 1.00 47.72 115 LYS A O 1
#

Radius of gyration: 16.44 Å; chains: 1; bounding box: 41×34×44 Å

pLDDT: mean 81.19, std 11.07, range [47.59, 92.44]

Secondary structure (DSSP, 8-state):
------HHHHHHHHHHHHHHHHHHHHHHHTTTT-HHHHHHHHHHHHHHHHHHHHHHHHHHHHHHHHHHHHHHSHHHH-TT-THHHHHHHHHHHHTHHHHHHHHHHHHHHHHHT--

Sequence (115 aa):
MKLDISVKYLLKSLIPSLIILTVFYLGWKDSQENARMFYAFIGCIISAITFPFSMRIIQKMVIRFTGKEFWQKDFFTNPVGGSLTAIFELFCFVISVPVVAIYLIFIFCKALSGK

Foldseek 3Di:
DDPPDDPVLLVVLLVVLVVVLVVLVVVCVVPVVDVVSVVVSVLSVVLSVLLSVLLVLVVVVVCVVPPPVVCVPCCNPPPVNCPNVSVSSVVSSVCRVVSVVVVVVVVVVVVVVPD